Protein AF-A0AA51FPT5-F1 (afdb_monomer)

Sequence (63 aa):
SGDGVPRRGALGGTSRTKRMRTSFKHHQLRTMKSYFAINHNPDAKDLKQLSQKTGLPKRVLQV

Foldseek 3Di:
DDDDDDPPPPPVDPPVVPPPPDDFDPQLVVVLVVVCVPPVDDDPVRLVVSCVRRVDHSVVSVD

pLDDT: mean 75.34, std 13.54, range [52.66, 90.06]

Solvent-accessible surface area (backbone atoms only — not comparable to full-atom values): 4255 Å² total; per-residue (Å²): 140,82,87,86,80,81,83,77,74,82,78,72,71,80,77,71,72,73,73,70,78,79,78,78,48,73,69,40,51,50,55,48,52,59,43,48,74,75,42,82,76,70,48,78,68,47,42,49,50,51,19,67,75,55,70,44,57,52,74,75,77,58,120

Mean predicted aligned error: 12.62 Å

Organism: NCBI:txid2847611

InterPro domains:
  IPR001356 Homeodomain [PF00046] (18-63)
  IPR001356 Homeodomain [PS50071] (15-63)
  IPR001356 Homeodomain [SM00389] (17-63)
  IPR009057 Homedomain-like superfamily [SSF46689] (9-63)
  IPR050453 LIM/homeobox transcription factors [PTHR24208] (14-63)

Nearest PDB structures (foldseek):
  7psx-assembly4_J  TM=8.883E-01  e=1.627E-02  Homo sapiens
  2m0c-assembly1_A  TM=7.425E-01  e=7.598E-03  Homo sapiens
  5eea-assembly3_G  TM=8.744E-01  e=2.641E-02  Homo sapiens
  2cra-assembly1_A  TM=7.314E-01  e=2.002E-02  Homo sapiens
  2r5y-assembly1_A  TM=8.628E-01  e=1.711E-01  Drosophila melanogaster

Structure (mmCIF, N/CA/C/O backbone):
data_AF-A0AA51FPT5-F1
#
_entry.id   AF-A0AA51FPT5-F1
#
loop_
_atom_site.group_PDB
_atom_site.id
_atom_site.type_symbol
_atom_site.label_atom_id
_atom_site.label_alt_id
_atom_site.label_comp_id
_atom_site.label_asym_id
_atom_site.label_entity_id
_atom_site.label_seq_id
_atom_site.pdbx_PDB_ins_code
_atom_site.Cartn_x
_atom_site.Cartn_y
_atom_site.Cartn_z
_atom_site.occupancy
_atom_site.B_iso_or_equiv
_atom_site.auth_seq_id
_atom_site.auth_comp_id
_atom_site.auth_asym_id
_atom_site.auth_atom_id
_atom_site.pdbx_PDB_model_num
ATOM 1 N N . SER A 1 1 ? 3.728 -7.161 62.182 1.00 64.19 1 SER A N 1
ATOM 2 C CA . SER A 1 1 ? 3.653 -8.348 61.313 1.00 64.19 1 SER A CA 1
ATOM 3 C C . SER A 1 1 ? 2.233 -8.468 60.807 1.00 64.19 1 SER A C 1
ATOM 5 O O . SER A 1 1 ? 1.331 -8.566 61.626 1.00 64.19 1 SER A O 1
ATOM 7 N N . GLY A 1 2 ? 2.028 -8.309 59.504 1.00 53.66 2 GLY A N 1
ATOM 8 C CA . GLY A 1 2 ? 0.707 -8.180 58.891 1.00 53.66 2 GLY A CA 1
ATOM 9 C C . GLY A 1 2 ? 0.864 -7.882 57.407 1.00 53.66 2 GLY A C 1
ATOM 10 O O . GLY A 1 2 ? 0.854 -6.725 56.997 1.00 53.66 2 GLY A O 1
ATOM 11 N N . ASP A 1 3 ? 1.123 -8.942 56.649 1.00 59.78 3 ASP A N 1
ATOM 12 C CA . ASP A 1 3 ? 1.228 -8.993 55.196 1.00 59.78 3 ASP A CA 1
ATOM 13 C C . ASP A 1 3 ? -0.034 -8.506 54.473 1.00 59.78 3 ASP A C 1
ATOM 15 O O . ASP A 1 3 ? -1.155 -8.727 54.930 1.00 59.78 3 ASP A O 1
ATOM 19 N N . GLY A 1 4 ? 0.159 -7.950 53.270 1.00 54.16 4 GLY A N 1
ATOM 20 C CA . GLY A 1 4 ? -0.888 -7.947 52.247 1.00 54.16 4 GLY A CA 1
ATOM 21 C C . GLY A 1 4 ? -0.973 -6.699 51.374 1.00 54.16 4 GLY A C 1
ATOM 22 O O . GLY A 1 4 ? -1.967 -5.983 51.434 1.00 54.16 4 GLY A O 1
ATOM 23 N N . VAL A 1 5 ? -0.005 -6.475 50.478 1.00 66.62 5 VAL A N 1
ATOM 24 C CA . VAL A 1 5 ? -0.240 -5.631 49.290 1.00 66.62 5 VAL A CA 1
ATOM 25 C C . VAL A 1 5 ? -0.355 -6.512 48.042 1.00 66.62 5 VAL A C 1
ATOM 27 O O . VAL A 1 5 ? 0.638 -7.104 47.612 1.00 66.62 5 VAL A O 1
ATOM 30 N N . PRO A 1 6 ? -1.547 -6.634 47.425 1.00 56.88 6 PRO A N 1
ATOM 31 C CA . PRO A 1 6 ? -1.684 -7.370 46.181 1.00 56.88 6 PRO A CA 1
ATOM 32 C C . PRO A 1 6 ? -1.010 -6.591 45.048 1.00 56.88 6 PRO A C 1
ATOM 34 O O . PRO A 1 6 ? -1.341 -5.436 44.769 1.00 56.88 6 PRO A O 1
ATOM 37 N N . ARG A 1 7 ? -0.074 -7.254 44.360 1.00 60.28 7 ARG A N 1
ATOM 38 C CA . ARG A 1 7 ? 0.510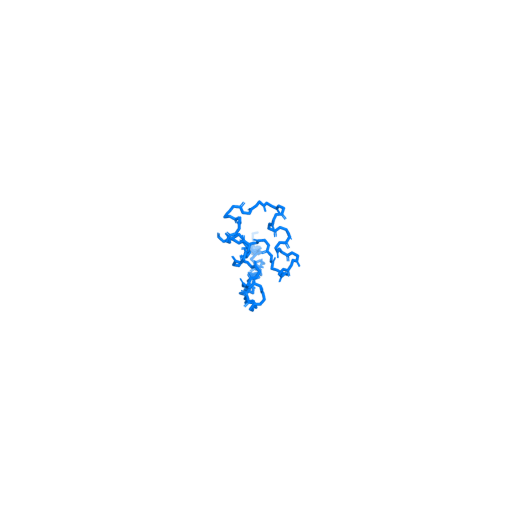 -6.808 43.089 1.00 60.28 7 ARG A CA 1
ATOM 39 C C . ARG A 1 7 ? -0.618 -6.673 42.066 1.00 60.28 7 ARG A C 1
ATOM 41 O O . ARG A 1 7 ? -1.004 -7.649 41.426 1.00 60.28 7 ARG A O 1
ATOM 48 N N . ARG A 1 8 ? -1.152 -5.463 41.896 1.00 60.38 8 ARG A N 1
ATOM 49 C CA . ARG A 1 8 ? -2.024 -5.135 40.765 1.00 60.38 8 ARG A CA 1
ATOM 50 C C . ARG A 1 8 ? -1.170 -5.105 39.503 1.00 60.38 8 ARG A C 1
ATOM 52 O O . ARG A 1 8 ? -0.636 -4.073 39.113 1.00 60.38 8 ARG A O 1
ATOM 59 N N . GLY A 1 9 ? -1.037 -6.276 38.883 1.00 52.97 9 GLY A N 1
ATOM 60 C CA . GLY A 1 9 ? -0.653 -6.395 37.488 1.00 52.97 9 GLY A CA 1
ATOM 61 C C . GLY A 1 9 ? -1.637 -5.591 36.650 1.00 52.97 9 GLY A C 1
ATOM 62 O O . GLY A 1 9 ? -2.782 -5.998 36.459 1.00 52.97 9 GLY A O 1
ATOM 63 N N . ALA A 1 10 ? -1.190 -4.433 36.172 1.00 57.56 10 ALA A N 1
ATOM 64 C CA . ALA A 1 10 ? -1.870 -3.668 35.144 1.00 57.56 10 ALA A CA 1
ATOM 65 C C . ALA A 1 10 ? -1.762 -4.428 33.812 1.00 57.56 10 ALA A C 1
ATOM 67 O O . ALA A 1 10 ? -1.002 -4.071 32.918 1.00 57.56 10 ALA A O 1
ATOM 68 N N . LEU A 1 11 ? -2.549 -5.495 33.681 1.00 58.88 11 LEU A N 1
ATOM 69 C CA . LEU A 1 11 ? -2.946 -6.084 32.405 1.00 58.88 11 LEU A CA 1
ATOM 70 C C . LEU A 1 11 ? -4.032 -5.178 31.797 1.00 58.88 11 LEU A C 1
ATOM 72 O O . LEU A 1 11 ? -5.184 -5.567 31.631 1.00 58.88 11 LEU A O 1
ATOM 76 N N . GLY A 1 12 ? -3.674 -3.918 31.540 1.00 54.53 12 GLY A N 1
ATOM 77 C CA . GLY A 1 12 ? -4.510 -2.966 30.821 1.00 54.53 12 GLY A CA 1
ATOM 78 C C . GLY A 1 12 ? -4.468 -3.332 29.349 1.00 54.53 12 GLY A C 1
ATOM 79 O O . GLY A 1 12 ? -3.459 -3.107 28.687 1.00 54.53 12 GLY A O 1
ATOM 80 N N . GLY A 1 13 ? -5.535 -3.985 28.890 1.00 54.69 13 GLY A N 1
ATOM 81 C CA . GLY A 1 13 ? -5.636 -4.652 27.603 1.00 54.69 13 GLY A CA 1
ATOM 82 C C . GLY A 1 13 ? -5.008 -3.876 26.453 1.00 54.69 13 GLY A C 1
ATOM 83 O O . GLY A 1 13 ? -5.364 -2.735 26.165 1.00 54.69 13 GLY A O 1
ATOM 84 N N . THR A 1 14 ? -4.126 -4.566 25.733 1.00 52.66 14 THR A N 1
ATOM 85 C CA . THR A 1 14 ? -3.926 -4.315 24.313 1.00 52.66 14 THR A CA 1
ATOM 86 C C . THR A 1 14 ? -5.304 -4.402 23.671 1.00 52.66 14 THR A C 1
ATOM 88 O O . THR A 1 14 ? -5.804 -5.490 23.380 1.00 52.66 14 THR A O 1
ATOM 91 N N . SER A 1 15 ? -5.950 -3.249 23.486 1.00 54.84 15 SER A N 1
ATOM 92 C CA . SER A 1 15 ? -7.036 -3.071 22.538 1.00 54.84 15 SER A CA 1
ATOM 93 C C . SER A 1 15 ? -6.442 -3.462 21.197 1.00 54.84 15 SER A C 1
ATOM 95 O O . SER A 1 15 ? -5.803 -2.689 20.489 1.00 54.84 15 SER A O 1
ATOM 97 N N . ARG A 1 16 ? -6.540 -4.762 20.922 1.00 56.59 16 ARG A N 1
ATOM 98 C CA . ARG A 1 16 ? -6.112 -5.428 19.711 1.00 56.59 16 ARG A CA 1
ATOM 99 C C . ARG A 1 16 ? -7.044 -4.858 18.664 1.00 56.59 16 ARG A C 1
ATOM 101 O O . ARG A 1 16 ? -8.102 -5.431 18.424 1.00 56.59 16 ARG A O 1
ATOM 108 N N . THR A 1 17 ? -6.712 -3.667 18.157 1.00 55.16 17 THR A N 1
ATOM 109 C CA . THR A 1 17 ? -7.464 -2.962 17.130 1.00 55.16 17 THR A CA 1
ATOM 110 C C . THR A 1 17 ? -7.645 -3.987 16.042 1.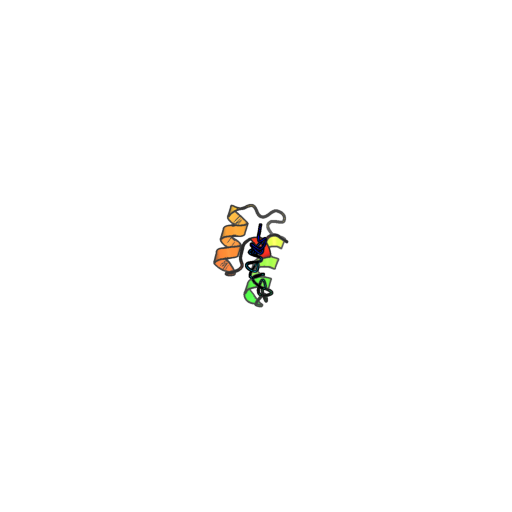00 55.16 17 THR A C 1
ATOM 112 O O . THR A 1 17 ? -6.675 -4.341 15.364 1.00 55.16 17 THR A O 1
ATOM 115 N N . LYS A 1 18 ? -8.853 -4.565 15.971 1.00 55.38 18 LYS A N 1
ATOM 116 C CA . LYS A 1 18 ? -9.228 -5.512 14.932 1.00 55.38 18 LYS A CA 1
ATOM 117 C C . LYS A 1 18 ? -8.955 -4.736 13.669 1.00 55.38 18 LYS A C 1
ATOM 119 O O . LYS A 1 18 ? -9.672 -3.783 13.372 1.00 55.38 18 LYS A O 1
ATOM 124 N N . ARG A 1 19 ? -7.845 -5.054 13.001 1.00 57.72 19 ARG A N 1
ATOM 125 C CA . ARG A 1 19 ? -7.517 -4.425 11.734 1.00 57.72 19 ARG A CA 1
ATOM 126 C C . ARG A 1 19 ? -8.686 -4.784 10.847 1.00 57.72 19 ARG A C 1
ATOM 128 O O . ARG A 1 19 ? -8.847 -5.953 10.506 1.00 57.72 19 ARG A O 1
ATOM 135 N N . MET A 1 20 ? -9.554 -3.803 10.605 1.00 56.53 20 MET A N 1
ATOM 136 C CA . MET A 1 20 ? -10.679 -3.949 9.703 1.00 56.53 20 MET A CA 1
ATOM 137 C C . MET A 1 20 ? -10.111 -4.556 8.434 1.00 56.53 20 MET A C 1
ATOM 139 O O . MET A 1 20 ? -9.193 -3.989 7.831 1.00 56.53 20 MET A O 1
ATOM 143 N N . ARG A 1 21 ? -10.596 -5.750 8.089 1.00 63.66 21 ARG A N 1
ATOM 144 C CA . ARG A 1 21 ? -10.209 -6.397 6.846 1.00 63.66 21 ARG A CA 1
ATOM 145 C C . ARG A 1 21 ? -10.545 -5.407 5.747 1.00 63.66 21 ARG A C 1
ATOM 147 O O . ARG A 1 21 ? -11.697 -5.013 5.585 1.00 63.66 21 ARG A O 1
ATOM 154 N N . THR A 1 22 ? -9.517 -4.935 5.066 1.00 70.12 22 THR A N 1
ATOM 155 C CA . THR A 1 22 ? -9.676 -3.890 4.070 1.00 70.12 22 THR A CA 1
ATOM 156 C C . THR A 1 22 ? -10.335 -4.547 2.866 1.00 70.12 22 THR A C 1
ATOM 158 O O . THR A 1 22 ? -9.720 -5.365 2.188 1.00 70.12 22 THR A O 1
ATOM 161 N N . SER A 1 23 ? -11.630 -4.290 2.674 1.00 76.19 23 SER A N 1
ATOM 162 C CA . SER A 1 23 ? -12.349 -4.782 1.503 1.00 76.19 23 SER A CA 1
ATOM 163 C C . SER A 1 23 ? -11.995 -3.895 0.320 1.00 76.19 23 SER A C 1
ATOM 165 O O . SER A 1 23 ? -12.231 -2.684 0.353 1.00 76.19 23 SER A O 1
ATOM 167 N N . PHE A 1 24 ? -11.401 -4.492 -0.707 1.00 79.69 24 PHE A N 1
ATOM 168 C CA . PHE A 1 24 ? -11.043 -3.770 -1.914 1.00 79.69 24 PHE A CA 1
ATOM 169 C C . PHE A 1 24 ? -12.288 -3.538 -2.773 1.00 79.69 24 PHE A C 1
ATOM 171 O O . PHE A 1 24 ? -12.975 -4.481 -3.165 1.00 79.69 24 PHE A O 1
ATOM 178 N N . LYS A 1 25 ? -12.565 -2.283 -3.125 1.00 85.44 25 LYS A N 1
ATOM 179 C CA . LYS A 1 25 ? -13.580 -1.942 -4.130 1.00 85.44 25 LYS A CA 1
ATOM 180 C C . LYS A 1 25 ? -13.066 -2.262 -5.537 1.00 85.44 25 LYS A C 1
ATOM 182 O O . LYS A 1 25 ? -11.866 -2.203 -5.799 1.00 85.44 25 LYS A O 1
ATOM 187 N N . HIS A 1 26 ? -13.984 -2.479 -6.482 1.00 90.06 26 HIS A N 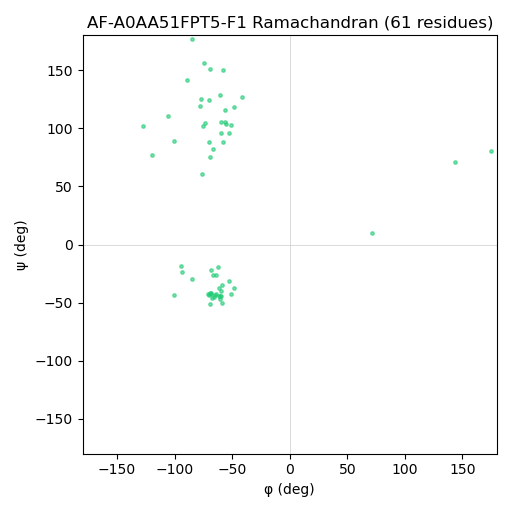1
ATOM 188 C CA . HIS A 1 26 ? -13.659 -2.731 -7.896 1.00 90.06 26 HIS A CA 1
ATOM 189 C C . HIS A 1 26 ? -12.709 -1.684 -8.499 1.00 90.06 26 HIS A C 1
ATOM 191 O O . HIS A 1 26 ? -11.756 -2.031 -9.196 1.00 90.06 26 HIS A O 1
ATOM 197 N N . HIS A 1 27 ? -12.937 -0.404 -8.192 1.00 88.62 27 HIS A N 1
ATOM 198 C CA . HIS A 1 27 ? -12.059 0.683 -8.621 1.00 88.62 27 HIS A CA 1
ATOM 199 C C . HIS A 1 27 ? -10.632 0.533 -8.068 1.00 88.62 27 HIS A C 1
ATOM 201 O O . HIS A 1 27 ? -9.671 0.676 -8.816 1.00 88.62 27 HIS A O 1
ATOM 207 N N . GLN A 1 28 ? -10.486 0.191 -6.784 1.00 87.56 28 GLN A N 1
ATOM 208 C CA . GLN A 1 28 ? -9.178 0.022 -6.147 1.00 87.56 28 GLN A CA 1
ATOM 209 C C . GLN A 1 28 ? -8.418 -1.160 -6.760 1.00 87.56 28 GLN A C 1
ATOM 211 O O . GLN A 1 28 ? -7.246 -1.016 -7.090 1.00 87.56 28 GLN A O 1
ATOM 216 N N . LEU A 1 29 ? -9.098 -2.293 -6.990 1.00 88.25 29 LEU A N 1
ATOM 217 C CA . LEU A 1 29 ? -8.510 -3.463 -7.651 1.00 88.25 29 LEU A CA 1
ATOM 218 C C . LEU A 1 29 ? -8.043 -3.143 -9.069 1.00 88.25 29 LEU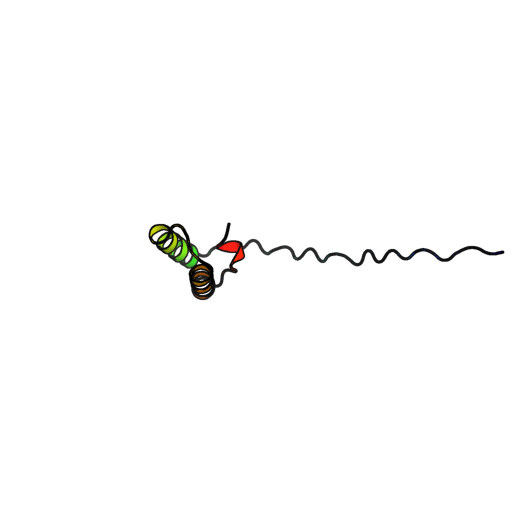 A C 1
ATOM 220 O O . LEU A 1 29 ? -6.939 -3.527 -9.438 1.00 88.25 29 LEU A O 1
ATOM 224 N N . ARG A 1 30 ? -8.855 -2.428 -9.858 1.00 89.50 30 ARG A N 1
ATOM 225 C CA . ARG A 1 30 ? -8.454 -1.974 -11.197 1.00 89.50 30 ARG A CA 1
ATOM 226 C C . ARG A 1 30 ? -7.208 -1.098 -11.130 1.00 89.50 30 ARG A C 1
ATOM 228 O O . ARG A 1 30 ? -6.243 -1.385 -11.824 1.00 89.50 30 ARG A O 1
ATOM 235 N N . THR A 1 31 ? -7.212 -0.085 -10.264 1.00 87.81 31 THR A N 1
ATOM 236 C CA . THR A 1 31 ? -6.077 0.830 -10.092 1.00 87.81 31 THR A CA 1
ATOM 237 C C . THR A 1 31 ? -4.809 0.088 -9.670 1.00 87.81 31 THR A C 1
ATOM 239 O O . THR A 1 31 ? -3.753 0.325 -10.247 1.00 87.81 31 THR A O 1
ATOM 242 N N . MET A 1 32 ? -4.900 -0.845 -8.716 1.00 85.94 32 MET A N 1
ATOM 243 C CA . MET A 1 32 ? -3.749 -1.634 -8.272 1.00 85.94 32 MET A CA 1
ATOM 244 C C . MET A 1 32 ? -3.2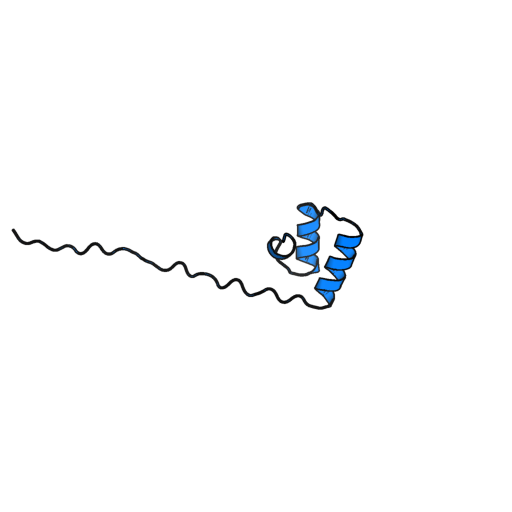53 -2.591 -9.355 1.00 85.94 32 MET A C 1
ATOM 246 O O . MET A 1 32 ? -2.059 -2.613 -9.622 1.00 85.94 32 MET A O 1
ATOM 250 N N . LYS A 1 33 ? -4.143 -3.334 -10.026 1.00 86.19 33 LYS A N 1
ATOM 251 C CA . LYS A 1 33 ? -3.763 -4.251 -11.114 1.00 86.19 33 LYS A CA 1
ATOM 252 C C . LYS A 1 33 ? -3.085 -3.517 -12.267 1.00 86.19 33 LYS A C 1
ATOM 254 O O . LYS A 1 33 ? -2.035 -3.955 -12.718 1.00 86.19 33 LYS A O 1
ATOM 259 N N . SER A 1 34 ? -3.647 -2.390 -12.711 1.00 89.06 34 SER A N 1
ATOM 260 C CA . SER A 1 34 ? -3.026 -1.559 -13.747 1.00 89.06 34 SER A CA 1
ATOM 261 C C . SER A 1 34 ? -1.663 -1.033 -13.307 1.00 89.06 34 SER A C 1
ATOM 263 O O . SER A 1 34 ? -0.752 -0.977 -14.119 1.00 89.06 34 SER A O 1
ATOM 265 N N . TYR A 1 35 ? -1.510 -0.674 -12.031 1.00 85.88 35 TYR A N 1
ATOM 266 C CA . TYR A 1 35 ? -0.245 -0.170 -11.515 1.00 85.88 35 TYR A CA 1
ATOM 267 C C . TYR A 1 35 ? 0.832 -1.261 -11.452 1.00 85.88 35 TYR A C 1
ATOM 269 O O . TYR A 1 35 ? 1.912 -1.071 -12.001 1.00 85.88 35 TYR A O 1
ATOM 277 N N . PHE A 1 36 ? 0.540 -2.415 -10.843 1.00 85.62 36 PHE A N 1
ATOM 278 C CA . PHE A 1 36 ? 1.496 -3.526 -10.747 1.00 85.62 36 PHE A CA 1
ATOM 279 C C . PHE A 1 36 ? 1.861 -4.120 -12.109 1.00 85.62 36 PHE A C 1
ATOM 281 O O . PHE A 1 36 ? 2.959 -4.640 -12.255 1.00 85.62 36 PHE A O 1
ATOM 288 N N . ALA A 1 37 ? 0.981 -4.005 -13.108 1.00 85.50 37 ALA A N 1
ATOM 289 C CA . ALA A 1 37 ? 1.290 -4.388 -14.484 1.00 85.50 37 ALA A CA 1
ATOM 290 C C . ALA A 1 37 ? 2.329 -3.469 -15.156 1.00 85.50 37 ALA A C 1
ATOM 292 O O . ALA A 1 37 ? 2.952 -3.875 -16.131 1.00 85.50 37 ALA A O 1
ATOM 293 N N . ILE A 1 38 ? 2.498 -2.235 -14.666 1.00 85.06 38 ILE A N 1
ATOM 294 C CA . ILE A 1 38 ? 3.436 -1.241 -15.214 1.00 85.06 38 ILE A CA 1
ATOM 295 C C . ILE A 1 38 ? 4.714 -1.186 -14.374 1.00 85.06 38 ILE A C 1
ATOM 297 O O . ILE A 1 38 ? 5.812 -1.113 -14.917 1.00 85.06 38 ILE A O 1
ATOM 301 N N . ASN A 1 39 ? 4.576 -1.207 -13.048 1.00 81.69 39 ASN A N 1
ATOM 302 C CA . ASN A 1 39 ? 5.689 -1.156 -12.118 1.00 81.69 39 ASN A CA 1
ATOM 303 C C . ASN A 1 39 ? 5.593 -2.319 -11.126 1.00 81.69 39 ASN A C 1
ATOM 305 O O . ASN A 1 39 ? 4.816 -2.274 -10.169 1.00 81.69 39 ASN A O 1
ATOM 309 N N . HIS A 1 40 ? 6.403 -3.352 -11.361 1.00 79.69 40 HIS A N 1
ATOM 310 C CA . HIS A 1 40 ? 6.460 -4.530 -10.497 1.00 79.69 40 HIS A CA 1
ATOM 311 C C . HIS A 1 40 ? 7.028 -4.215 -9.103 1.00 79.69 40 HIS A C 1
ATOM 313 O O . HIS A 1 40 ? 6.635 -4.870 -8.140 1.00 79.69 40 HIS A O 1
ATOM 319 N N . ASN A 1 41 ? 7.870 -3.177 -8.978 1.00 83.75 41 ASN A N 1
ATOM 320 C CA . ASN A 1 41 ? 8.488 -2.761 -7.716 1.00 83.75 41 ASN A CA 1
ATOM 321 C C . ASN A 1 41 ? 8.091 -1.313 -7.358 1.00 83.75 41 ASN A C 1
ATOM 323 O O . ASN A 1 41 ? 8.887 -0.390 -7.546 1.00 83.75 41 ASN A O 1
ATOM 327 N N . PRO A 1 42 ? 6.866 -1.079 -6.846 1.00 84.06 42 PRO A N 1
ATOM 328 C CA . PRO A 1 42 ? 6.479 0.232 -6.330 1.00 84.06 42 PRO A CA 1
ATOM 329 C C . PRO A 1 42 ? 7.365 0.664 -5.158 1.00 84.06 42 PRO A C 1
ATOM 331 O O . PRO A 1 42 ? 7.467 -0.042 -4.155 1.00 84.06 42 PRO A O 1
ATOM 334 N N . ASP A 1 43 ? 7.925 1.871 -5.237 1.00 88.81 43 ASP A N 1
ATOM 335 C CA . ASP A 1 43 ? 8.670 2.478 -4.129 1.00 88.81 43 ASP A CA 1
ATOM 336 C C . ASP A 1 43 ? 7.710 3.196 -3.149 1.00 88.81 43 ASP A C 1
ATOM 338 O O . ASP A 1 43 ? 6.498 3.327 -3.358 1.00 88.81 43 ASP A O 1
ATOM 342 N N . ALA A 1 44 ? 8.234 3.744 -2.056 1.00 86.25 44 ALA A N 1
ATOM 343 C CA . ALA A 1 44 ? 7.516 4.513 -1.055 1.00 86.25 44 ALA A CA 1
ATOM 344 C C . ALA A 1 44 ? 6.704 5.682 -1.638 1.00 86.25 44 ALA A C 1
ATOM 346 O O . ALA A 1 44 ? 5.657 6.022 -1.066 1.00 86.25 44 ALA A O 1
ATOM 347 N N . LYS A 1 45 ? 7.165 6.295 -2.736 1.00 87.62 45 LYS A N 1
ATOM 348 C CA . LYS A 1 45 ? 6.455 7.369 -3.449 1.00 87.62 45 LYS A CA 1
ATOM 349 C C . LYS A 1 45 ? 5.228 6.829 -4.180 1.00 87.62 45 LYS A C 1
ATOM 351 O O . LYS A 1 45 ? 4.150 7.414 -4.085 1.00 87.62 45 LYS A O 1
ATOM 356 N N . ASP A 1 46 ? 5.364 5.687 -4.832 1.00 87.38 46 ASP A N 1
ATOM 357 C CA . ASP A 1 46 ? 4.286 5.031 -5.563 1.00 87.38 46 ASP A CA 1
ATOM 358 C C . ASP A 1 46 ? 3.224 4.467 -4.633 1.00 87.38 46 ASP A C 1
ATOM 360 O O . ASP A 1 46 ? 2.036 4.721 -4.816 1.00 87.38 46 ASP A O 1
ATOM 364 N N . LEU A 1 47 ? 3.649 3.818 -3.548 1.00 87.19 47 LEU A N 1
ATOM 365 C CA . LEU A 1 47 ? 2.753 3.362 -2.491 1.00 87.19 47 LEU A CA 1
ATOM 366 C C . LEU A 1 47 ? 1.976 4.532 -1.866 1.00 87.19 47 LEU A C 1
ATOM 368 O O . LEU A 1 47 ? 0.813 4.377 -1.503 1.00 87.19 47 LEU A O 1
ATOM 372 N N . LYS A 1 48 ? 2.585 5.723 -1.750 1.00 88.25 48 LYS A N 1
ATOM 373 C CA . LYS A 1 48 ? 1.889 6.931 -1.274 1.00 88.25 48 LYS A CA 1
ATOM 374 C C . LYS A 1 48 ? 0.836 7.401 -2.282 1.00 88.25 48 LYS A C 1
ATOM 376 O O . LYS A 1 48 ? -0.276 7.726 -1.875 1.00 88.25 48 LYS A O 1
ATOM 381 N N . GLN A 1 49 ? 1.150 7.390 -3.577 1.00 87.62 49 GLN A N 1
ATOM 382 C CA . GLN A 1 49 ? 0.196 7.751 -4.630 1.00 87.62 49 GLN A CA 1
ATOM 383 C C . GLN A 1 49 ? -0.960 6.754 -4.732 1.00 87.62 49 GLN A C 1
ATOM 385 O O . GLN A 1 49 ? -2.118 7.159 -4.783 1.00 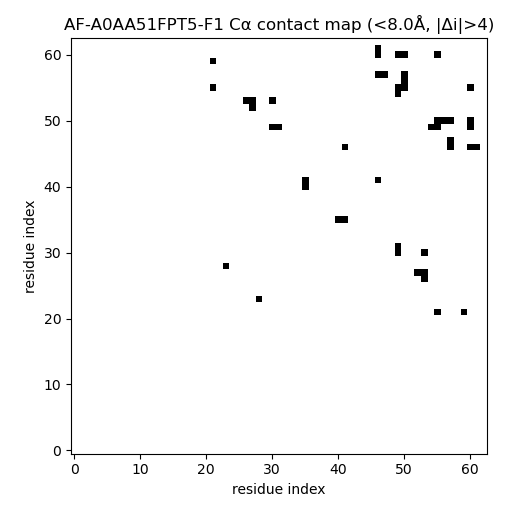87.62 49 GLN A O 1
ATOM 390 N N . LEU A 1 50 ? -0.669 5.452 -4.706 1.00 87.12 50 LEU A N 1
ATOM 391 C CA . LEU A 1 50 ? -1.679 4.398 -4.666 1.00 87.12 50 LEU A CA 1
ATOM 392 C C . LEU A 1 50 ? -2.559 4.531 -3.425 1.00 87.12 50 LEU A C 1
ATOM 394 O O . LEU A 1 50 ? -3.773 4.380 -3.527 1.00 87.12 50 LEU A O 1
ATOM 398 N N . SER A 1 51 ? -1.973 4.876 -2.278 1.00 88.00 51 SER A N 1
ATOM 399 C CA . SER A 1 51 ? -2.711 5.102 -1.036 1.00 88.00 51 SER A CA 1
ATOM 400 C C . SER A 1 51 ? -3.665 6.285 -1.146 1.00 88.00 51 SER A C 1
ATOM 402 O O . SER A 1 51 ? -4.819 6.165 -0.753 1.00 88.00 51 SER A O 1
ATOM 404 N N . GLN A 1 52 ? -3.238 7.390 -1.757 1.00 87.56 52 GLN A N 1
ATOM 405 C CA . GLN A 1 52 ? -4.107 8.544 -2.002 1.00 87.56 52 GLN A CA 1
ATOM 406 C C . GLN A 1 52 ? -5.196 8.248 -3.040 1.00 87.56 52 GLN A C 1
A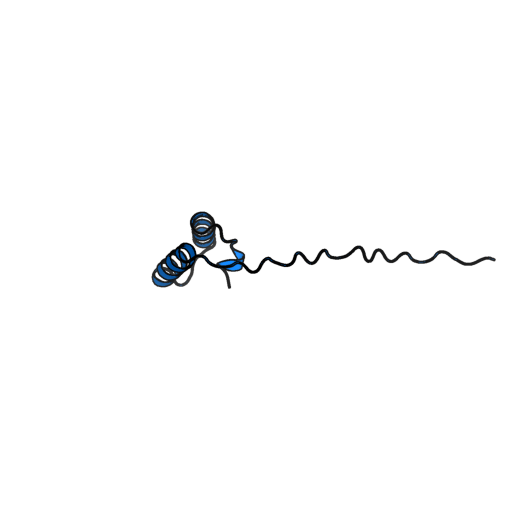TOM 408 O O . GLN A 1 52 ? -6.349 8.611 -2.834 1.00 87.56 52 GLN A O 1
ATOM 413 N N . LYS A 1 53 ? -4.860 7.552 -4.133 1.00 86.62 53 LYS A N 1
ATOM 414 C CA . LYS A 1 53 ? -5.807 7.216 -5.209 1.00 86.62 53 LYS A CA 1
ATOM 415 C C . LYS A 1 53 ? -6.856 6.198 -4.777 1.00 86.62 53 LYS A C 1
ATOM 417 O O . LYS A 1 53 ? -8.015 6.307 -5.155 1.00 86.62 53 LYS A O 1
ATOM 422 N N . THR A 1 54 ? -6.445 5.180 -4.027 1.00 86.00 54 THR A N 1
ATOM 423 C CA . THR A 1 54 ? -7.339 4.099 -3.596 1.00 86.00 54 THR A CA 1
ATOM 424 C C . THR A 1 54 ? -7.929 4.348 -2.211 1.00 86.00 54 THR A C 1
ATOM 426 O O . THR A 1 54 ? -8.930 3.728 -1.874 1.00 86.00 54 THR A O 1
ATOM 429 N N . GLY A 1 55 ? -7.350 5.234 -1.400 1.00 85.12 55 GLY A N 1
ATOM 430 C CA . GLY A 1 55 ? -7.704 5.401 0.013 1.00 85.12 55 GLY A CA 1
ATOM 431 C C . GLY A 1 55 ? -7.241 4.237 0.898 1.00 85.12 55 GLY A C 1
ATOM 432 O O . GLY A 1 55 ? -7.661 4.134 2.048 1.00 85.12 55 GLY A O 1
ATOM 433 N N . LEU A 1 56 ? -6.412 3.328 0.373 1.00 86.44 56 LEU A N 1
ATOM 434 C CA . LEU A 1 56 ? -5.908 2.171 1.109 1.00 86.44 56 LEU A CA 1
ATOM 435 C C . LEU A 1 56 ? -4.614 2.524 1.844 1.00 86.44 56 LEU A C 1
ATOM 437 O O . LEU A 1 56 ? -3.773 3.240 1.300 1.00 86.44 56 LEU A O 1
ATOM 441 N N . PRO A 1 57 ? -4.391 2.022 3.066 1.00 82.00 57 PRO A N 1
ATOM 442 C CA . PRO A 1 57 ? -3.144 2.272 3.775 1.00 82.00 57 PRO A CA 1
ATOM 4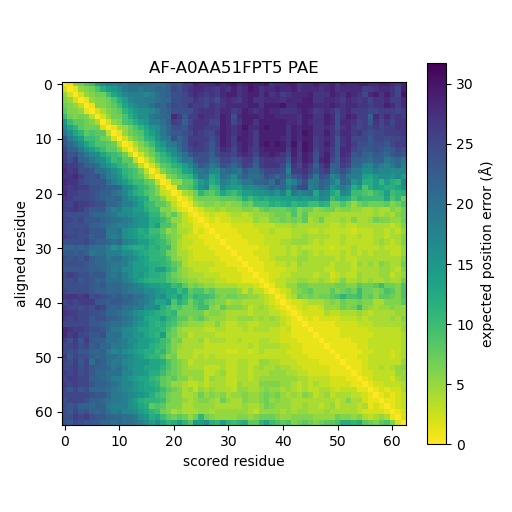43 C C . PRO A 1 57 ? -1.979 1.544 3.093 1.00 82.00 57 PRO A C 1
ATOM 445 O O . PRO A 1 57 ? -2.155 0.458 2.544 1.00 82.00 57 PRO A O 1
ATOM 448 N N . LYS A 1 58 ? -0.757 2.087 3.209 1.00 81.12 58 LYS A N 1
ATOM 449 C CA . LYS A 1 58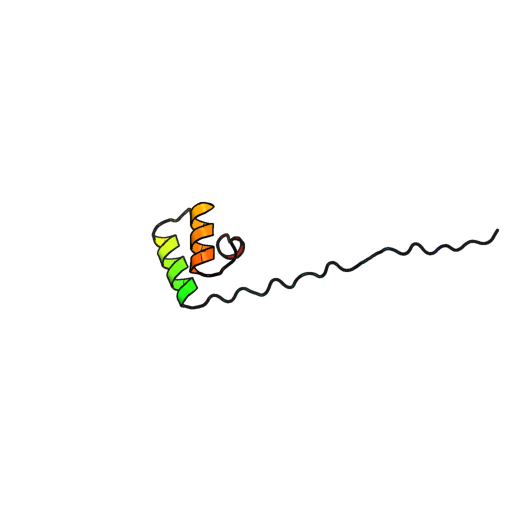 ? 0.460 1.461 2.651 1.00 81.12 58 LYS A CA 1
ATOM 450 C C . LYS A 1 58 ? 0.595 -0.022 2.992 1.00 81.12 58 LYS A C 1
ATOM 452 O O . LYS A 1 58 ? 0.973 -0.793 2.130 1.00 81.12 58 LYS A O 1
ATOM 457 N N . ARG A 1 59 ? 0.215 -0.434 4.206 1.00 79.88 59 ARG A N 1
ATOM 458 C CA . ARG A 1 59 ? 0.266 -1.843 4.639 1.00 79.88 59 ARG A CA 1
ATOM 459 C C . ARG A 1 59 ? -0.626 -2.801 3.846 1.00 79.88 59 ARG A C 1
ATOM 461 O O . ARG A 1 59 ? -0.470 -4.001 3.973 1.00 79.88 59 ARG A O 1
ATOM 468 N N . VAL A 1 60 ? -1.625 -2.282 3.142 1.00 80.38 60 VAL A N 1
ATOM 469 C CA . VAL A 1 60 ? -2.532 -3.068 2.293 1.00 80.38 60 VAL A CA 1
ATOM 470 C C . VAL A 1 60 ? -2.026 -3.091 0.849 1.00 80.38 60 VAL A C 1
ATOM 472 O O . VAL A 1 60 ? -2.350 -3.999 0.096 1.00 80.38 60 VAL A O 1
ATOM 475 N N . LEU A 1 61 ? -1.220 -2.096 0.472 1.00 82.38 61 LEU A N 1
ATOM 476 C CA . LEU A 1 61 ? -0.555 -2.005 -0.828 1.00 82.38 61 LEU A CA 1
ATOM 477 C C . LEU A 1 61 ? 0.772 -2.777 -0.853 1.00 82.38 61 LEU A C 1
ATOM 479 O O . LEU A 1 61 ? 1.177 -3.259 -1.902 1.00 82.38 61 LEU A O 1
ATOM 483 N N . GLN A 1 62 ? 1.427 -2.871 0.303 1.00 75.62 62 GLN A N 1
ATOM 484 C CA . GLN A 1 62 ? 2.623 -3.655 0.578 1.00 75.62 62 GLN A CA 1
ATOM 485 C C . GLN A 1 62 ? 2.181 -4.933 1.302 1.00 75.62 62 GLN A C 1
ATOM 487 O O . GLN A 1 62 ? 2.055 -4.927 2.529 1.00 75.62 62 GLN A O 1
ATOM 492 N N . VAL A 1 63 ? 1.864 -5.976 0.535 1.00 62.16 63 VAL A N 1
ATOM 493 C CA . VAL A 1 63 ? 1.635 -7.340 1.045 1.00 62.16 63 VAL A CA 1
ATOM 494 C C . VAL A 1 63 ? 2.844 -8.216 0.781 1.00 62.16 63 VAL A C 1
ATOM 496 O O . VAL A 1 63 ? 3.541 -7.945 -0.221 1.00 62.16 63 VAL A O 1
#

Radius of gyration: 21.9 Å; Cα contacts (8 Å, |Δi|>4): 24; chains: 1; bounding box: 22×18×76 Å

Secondary structure (DSSP, 8-state):
----------------------PPPHHHHHHHHHHHTT-SS--HHHHHHHHHHH---HHHH--